Protein AF-0000000084922787 (afdb_homodimer)

Solvent-accessible surface area (backbone atoms only — not comparable to full-atom values): 7800 Å² total; per-residue (Å²): 110,39,51,38,38,60,47,34,52,50,52,29,55,75,68,73,46,50,72,68,53,48,30,62,65,30,67,47,52,70,66,56,54,51,33,37,75,67,38,41,85,61,56,50,69,55,50,48,30,41,26,60,58,66,68,53,52,61,60,47,40,36,47,80,36,77,61,71,82,117,111,40,50,39,37,60,48,33,55,50,51,29,55,75,68,72,46,52,73,69,52,48,31,62,65,30,67,49,53,69,66,56,54,51,33,38,75,67,40,40,86,62,56,50,67,56,50,49,30,41,25,61,58,67,69,54,51,62,61,48,40,38,47,80,37,76,60,72,81,118

Structure (mmCIF, N/CA/C/O backbone):
data_AF-0000000084922787-model_v1
#
loop_
_entity.id
_entity.type
_entity.pdbx_description
1 polymer 'HTH cro/C1-type domain-containing protein'
#
loop_
_atom_site.group_PDB
_atom_site.id
_atom_site.type_symbol
_atom_site.label_atom_id
_atom_site.label_alt_id
_atom_site.label_comp_id
_atom_site.label_asym_id
_atom_site.label_entity_id
_atom_site.label_seq_id
_atom_site.pdbx_PDB_ins_code
_atom_site.Cartn_x
_atom_site.Cartn_y
_atom_site.Cartn_z
_atom_site.occupancy
_atom_site.B_iso_or_equiv
_atom_site.auth_seq_id
_atom_site.auth_comp_id
_atom_site.auth_asym_id
_atom_site.auth_atom_id
_atom_site.pdbx_PDB_model_num
ATOM 1 N N . MET A 1 1 ? 10.75 -8.336 2.914 1 79.94 1 MET A N 1
ATOM 2 C CA . MET A 1 1 ? 11.055 -6.961 2.525 1 79.94 1 MET A CA 1
ATOM 3 C C . MET A 1 1 ? 10.664 -5.98 3.625 1 79.94 1 MET A C 1
ATOM 5 O O . MET A 1 1 ? 9.664 -6.191 4.316 1 79.94 1 MET A O 1
ATOM 9 N N . ASN A 1 2 ? 11.672 -5.043 3.906 1 92.94 2 ASN A N 1
ATOM 10 C CA . ASN A 1 2 ? 11.359 -3.939 4.809 1 92.94 2 ASN A CA 1
ATOM 11 C C . ASN A 1 2 ? 10.625 -2.812 4.086 1 92.94 2 ASN A C 1
ATOM 13 O O . ASN A 1 2 ? 10.57 -2.791 2.855 1 92.94 2 ASN A O 1
ATOM 17 N N . VAL A 1 3 ? 9.875 -2.021 4.844 1 97.81 3 VAL A N 1
ATOM 18 C CA . VAL A 1 3 ? 9.203 -0.874 4.246 1 97.81 3 VAL A CA 1
ATOM 19 C C . VAL A 1 3 ? 9.914 0.413 4.645 1 97.81 3 VAL A C 1
ATOM 21 O O . VAL A 1 3 ? 10.422 0.528 5.766 1 97.81 3 VAL A O 1
ATOM 24 N N . SER A 1 4 ? 10.047 1.273 3.738 1 98.12 4 SER A N 1
ATOM 25 C CA . SER A 1 4 ? 10.602 2.6 3.98 1 98.12 4 SER A CA 1
ATOM 26 C C . SER A 1 4 ? 9.617 3.693 3.59 1 98.12 4 SER A C 1
ATOM 28 O O . SER A 1 4 ? 8.961 3.605 2.547 1 98.12 4 SER A O 1
ATOM 30 N N . TYR A 1 5 ? 9.547 4.727 4.352 1 98.62 5 TYR A N 1
ATOM 31 C CA . TYR A 1 5 ? 8.641 5.84 4.086 1 98.62 5 TYR A CA 1
ATOM 32 C C . TYR A 1 5 ? 9.414 7.09 3.689 1 98.62 5 TYR A C 1
ATOM 34 O O . TYR A 1 5 ? 8.891 8.203 3.764 1 98.62 5 TYR A O 1
ATOM 42 N N . GLN A 1 6 ? 10.594 6.891 3.266 1 98.06 6 GLN A N 1
ATOM 43 C CA . GLN A 1 6 ? 11.469 7.992 2.875 1 98.06 6 GLN A CA 1
ATOM 44 C C . GLN A 1 6 ? 10.812 8.859 1.807 1 98.06 6 GLN A C 1
ATOM 46 O O . GLN A 1 6 ? 10.898 10.086 1.856 1 98.06 6 GLN A O 1
ATOM 51 N N . PRO A 1 7 ? 10.148 8.234 0.826 1 98.5 7 PRO A N 1
ATOM 52 C CA . PRO A 1 7 ? 9.508 9.078 -0.192 1 98.5 7 PRO A CA 1
ATOM 53 C C . PRO A 1 7 ? 8.484 10.039 0.398 1 98.5 7 PRO A C 1
ATOM 55 O O . PRO A 1 7 ? 8.359 11.172 -0.067 1 98.5 7 PRO A O 1
ATOM 58 N N . LEU A 1 8 ? 7.809 9.602 1.351 1 98.69 8 LEU A N 1
ATOM 59 C CA . LEU A 1 8 ? 6.812 10.438 2.014 1 98.69 8 LEU A CA 1
ATOM 60 C C . LEU A 1 8 ? 7.473 11.641 2.688 1 98.69 8 LEU A C 1
ATOM 62 O O . LEU A 1 8 ? 6.992 12.766 2.562 1 98.69 8 LEU A O 1
ATOM 66 N N . TRP A 1 9 ? 8.586 11.367 3.373 1 98.5 9 TRP A N 1
ATOM 67 C CA . TRP A 1 9 ? 9.297 12.43 4.066 1 98.5 9 TRP A CA 1
ATOM 68 C C . TRP A 1 9 ? 9.828 13.461 3.078 1 98.5 9 TRP A C 1
ATOM 70 O O . TRP A 1 9 ? 9.844 14.664 3.361 1 98.5 9 TRP A O 1
ATOM 80 N N . LYS A 1 10 ? 10.203 12.992 2.008 1 98.31 10 LYS A N 1
ATOM 81 C CA . LYS A 1 10 ? 10.688 13.883 0.961 1 98.31 10 LYS A CA 1
ATOM 82 C C . LYS A 1 10 ? 9.578 14.812 0.468 1 98.31 10 LYS A C 1
ATOM 84 O O . LYS A 1 10 ? 9.805 16 0.257 1 98.31 10 LYS A O 1
ATOM 89 N N . ILE A 1 11 ? 8.367 14.266 0.244 1 97.88 11 ILE A N 1
ATOM 90 C CA . ILE A 1 11 ? 7.223 15.062 -0.177 1 97.88 11 ILE A CA 1
ATOM 91 C C . ILE A 1 11 ? 6.941 16.141 0.858 1 97.88 11 ILE A C 1
ATOM 93 O O . ILE A 1 11 ? 6.703 17.297 0.504 1 97.88 11 ILE A O 1
ATOM 97 N N . LEU A 1 12 ? 6.949 15.719 2.102 1 97.94 12 LEU A N 1
ATOM 98 C CA . LEU A 1 12 ? 6.664 16.672 3.164 1 97.94 12 LEU A CA 1
ATOM 99 C C . LEU A 1 12 ? 7.699 17.797 3.172 1 97.94 12 LEU A C 1
ATOM 101 O O . LEU A 1 12 ? 7.348 18.969 3.324 1 97.94 12 LEU A O 1
ATOM 105 N N . GLU A 1 13 ? 8.938 17.391 3.02 1 97.88 13 GLU A N 1
ATOM 106 C CA . GLU A 1 13 ? 10.008 18.375 2.967 1 97.88 13 GLU A CA 1
ATOM 107 C C . GLU A 1 13 ? 9.82 19.328 1.793 1 97.88 13 GLU A C 1
ATOM 109 O O . GLU A 1 13 ? 9.938 20.547 1.953 1 97.88 13 GLU A O 1
ATOM 114 N N . ASP A 1 14 ? 9.5 18.812 0.683 1 97.5 14 ASP A N 1
ATOM 115 C CA . ASP A 1 14 ? 9.312 19.609 -0.527 1 97.5 14 ASP A CA 1
ATOM 116 C C . ASP A 1 14 ? 8.156 20.594 -0.364 1 97.5 14 ASP A C 1
ATOM 118 O O . ASP A 1 14 ? 8.203 21.703 -0.875 1 97.5 14 ASP A O 1
ATOM 122 N N . LYS A 1 15 ? 7.203 20.156 0.373 1 97 15 LYS A N 1
ATOM 123 C CA . LYS A 1 15 ? 6.008 20.969 0.567 1 97 15 LYS A CA 1
ATOM 124 C C . LYS A 1 15 ? 6.129 21.828 1.819 1 97 15 LYS A C 1
ATOM 126 O O . LYS A 1 15 ? 5.195 22.547 2.178 1 97 15 LYS A O 1
ATOM 131 N N . LYS A 1 16 ? 7.242 21.703 2.496 1 97.75 16 LYS A N 1
ATOM 132 C CA . LYS A 1 16 ? 7.523 22.406 3.738 1 97.75 16 LYS A CA 1
ATOM 133 C C . LYS A 1 16 ? 6.469 22.109 4.797 1 97.75 16 LYS A C 1
ATOM 135 O O . LYS A 1 16 ? 5.961 23.016 5.461 1 97.75 16 LYS A O 1
ATOM 140 N N . MET A 1 17 ? 6.16 20.844 4.855 1 97.69 17 MET A N 1
ATOM 141 C CA . MET A 1 17 ? 5.195 20.344 5.836 1 97.69 17 MET A CA 1
ATOM 142 C C . MET A 1 17 ? 5.887 19.5 6.902 1 97.69 17 MET A C 1
ATOM 144 O O . MET A 1 17 ? 6.883 18.844 6.625 1 97.69 17 MET A O 1
ATOM 148 N N . LYS A 1 18 ? 5.227 19.562 8.047 1 97.62 18 LYS A N 1
ATOM 149 C CA . LYS A 1 18 ? 5.699 18.719 9.141 1 97.62 18 LYS A CA 1
ATOM 150 C C . LYS A 1 18 ? 4.801 17.5 9.32 1 97.62 18 LYS A C 1
ATOM 152 O O . LYS A 1 18 ? 3.707 17.438 8.75 1 97.62 18 LYS A O 1
ATOM 157 N N . LYS A 1 19 ? 5.285 16.578 10.133 1 97.94 19 LYS A N 1
ATOM 158 C CA . LYS A 1 19 ? 4.516 15.375 10.438 1 97.94 19 LYS A CA 1
ATOM 159 C C . LYS A 1 19 ? 3.154 15.727 11.031 1 97.94 19 LYS A C 1
ATOM 161 O O . LYS A 1 19 ? 2.148 15.086 10.727 1 97.94 19 LYS A O 1
ATOM 166 N N . LYS A 1 20 ? 3.207 16.812 11.82 1 97.88 20 LYS A N 1
ATOM 167 C CA . LYS A 1 20 ? 1.968 17.266 12.445 1 97.88 20 LYS A CA 1
ATOM 168 C C . LYS A 1 20 ? 0.953 17.703 11.398 1 97.88 20 LYS A C 1
ATOM 170 O O . LYS A 1 20 ? -0.246 17.453 11.539 1 97.88 20 LYS A O 1
ATOM 175 N N . ASP A 1 21 ? 1.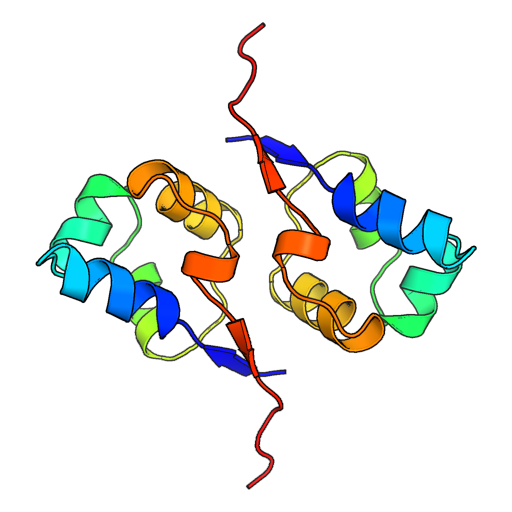391 18.359 10.422 1 98.31 21 ASP A N 1
ATOM 176 C CA . ASP A 1 21 ? 0.524 18.781 9.32 1 98.31 21 ASP A CA 1
ATOM 177 C C . ASP A 1 21 ? -0.083 17.578 8.609 1 98.31 21 ASP A C 1
ATOM 179 O O . ASP A 1 21 ? -1.273 17.562 8.289 1 98.31 21 ASP A O 1
ATOM 183 N N . LEU A 1 22 ? 0.701 16.609 8.398 1 98.5 22 LEU A N 1
ATOM 184 C CA . LEU A 1 22 ? 0.226 15.398 7.754 1 98.5 22 LEU A CA 1
ATOM 185 C C . LEU A 1 22 ? -0.899 14.758 8.562 1 98.5 22 LEU A C 1
ATOM 187 O O . LEU A 1 22 ? -1.904 14.32 7.996 1 98.5 22 LEU A O 1
ATOM 191 N N . ILE A 1 23 ? -0.672 14.688 9.859 1 98.62 23 ILE A N 1
ATOM 192 C CA . ILE A 1 23 ? -1.642 14.094 10.773 1 98.62 23 ILE A CA 1
ATOM 193 C C . ILE A 1 23 ? -2.994 14.781 10.609 1 98.62 23 ILE A C 1
ATOM 195 O O . ILE A 1 23 ? -4.031 14.117 10.516 1 98.62 23 ILE A O 1
ATOM 199 N N . GLU A 1 24 ? -2.936 16.047 10.477 1 98.38 24 GLU A N 1
ATOM 200 C CA . GLU A 1 24 ? -4.152 16.859 10.367 1 98.38 24 GLU A CA 1
ATOM 201 C C . GLU A 1 24 ? -4.793 16.703 8.992 1 98.38 24 GLU A C 1
ATOM 203 O O . GLU A 1 24 ? -5.988 16.422 8.891 1 98.38 24 GLU A O 1
ATOM 208 N N . ILE A 1 25 ? -4.039 16.766 7.977 1 97.81 25 ILE A N 1
ATOM 209 C CA . ILE A 1 25 ? -4.617 16.828 6.637 1 97.81 25 ILE A CA 1
ATOM 210 C C . ILE A 1 25 ? -5.055 15.438 6.195 1 97.81 25 ILE A C 1
ATOM 212 O O . ILE A 1 25 ? -6.008 15.297 5.426 1 97.81 25 ILE A O 1
ATOM 216 N N . ALA A 1 26 ? -4.328 14.422 6.598 1 98.12 26 ALA A N 1
ATOM 217 C CA . ALA A 1 26 ? -4.664 13.055 6.207 1 98.12 26 ALA A CA 1
ATOM 218 C C . ALA A 1 26 ? -5.613 12.414 7.215 1 98.12 26 ALA A C 1
ATOM 220 O O . ALA A 1 26 ? -6.16 11.336 6.965 1 98.12 26 ALA A O 1
ATOM 221 N N . ASN A 1 27 ? -5.773 13.086 8.312 1 98.5 27 ASN A N 1
ATOM 222 C CA . ASN A 1 27 ? -6.645 12.578 9.359 1 98.5 27 ASN A CA 1
ATOM 223 C C . ASN A 1 27 ? -6.223 11.188 9.812 1 98.5 27 ASN A C 1
ATOM 225 O O . ASN A 1 27 ? -7.035 10.258 9.836 1 98.5 27 ASN A O 1
ATOM 229 N N . ILE A 1 28 ? -5.004 11.062 10.203 1 98.38 28 ILE A N 1
ATOM 230 C CA . ILE A 1 28 ? -4.445 9.828 10.742 1 98.38 28 ILE A CA 1
ATOM 231 C C . ILE A 1 28 ? -3.904 10.078 12.148 1 98.38 28 ILE A C 1
ATOM 233 O O . ILE A 1 28 ? -3.748 11.227 12.57 1 98.38 28 ILE A O 1
ATOM 237 N N . SER A 1 29 ? -3.682 9.031 12.812 1 98.38 29 SER A N 1
ATOM 238 C CA . SER A 1 29 ? -3.24 9.172 14.195 1 98.38 29 SER A CA 1
ATOM 239 C C . SER A 1 29 ? -1.739 9.43 14.273 1 98.38 29 SER A C 1
ATOM 241 O O . SER A 1 29 ? -0.991 9.055 13.367 1 98.38 29 SER A O 1
ATOM 243 N N . GLU A 1 30 ? -1.404 10 15.445 1 98.19 30 GLU A N 1
ATOM 244 C CA . GLU A 1 30 ? 0.016 10.203 15.711 1 98.19 30 GLU A CA 1
ATOM 245 C C . GLU A 1 30 ? 0.77 8.875 15.734 1 98.19 30 GLU A C 1
ATOM 247 O O . GLU A 1 30 ? 1.92 8.805 15.297 1 98.19 30 GLU A O 1
ATOM 252 N N . ASN A 1 31 ? 0.054 7.918 16.25 1 98.5 31 ASN A N 1
ATOM 253 C CA . ASN A 1 31 ? 0.66 6.594 16.312 1 98.5 31 ASN A CA 1
ATOM 254 C C . ASN A 1 31 ? 0.97 6.059 14.914 1 98.5 31 ASN A C 1
ATOM 256 O O . ASN A 1 31 ? 1.978 5.375 14.711 1 98.5 31 ASN A O 1
ATOM 260 N N . CYS A 1 32 ? 0.142 6.312 13.977 1 98.69 32 CYS A N 1
ATOM 261 C CA . CYS A 1 32 ? 0.361 5.906 12.594 1 98.69 32 CYS A CA 1
ATOM 262 C C . CYS A 1 32 ? 1.64 6.523 12.039 1 98.69 32 CYS A C 1
ATOM 264 O O . CYS A 1 32 ? 2.49 5.816 11.5 1 98.69 32 CYS A O 1
ATOM 266 N N . VAL A 1 33 ? 1.79 7.828 12.258 1 98.62 33 VAL A N 1
ATOM 267 C CA . VAL A 1 33 ? 2.957 8.555 11.766 1 98.62 33 VAL A CA 1
ATOM 268 C C . VAL A 1 33 ? 4.215 8.055 12.469 1 98.62 33 VAL A C 1
ATOM 270 O O . VAL A 1 33 ? 5.258 7.871 11.844 1 98.62 33 VAL A O 1
ATOM 273 N N . ALA A 1 34 ? 4.086 7.816 13.766 1 98.5 34 ALA A N 1
ATOM 274 C CA . ALA A 1 34 ? 5.211 7.277 14.523 1 98.5 34 ALA A CA 1
ATOM 275 C C . ALA A 1 34 ? 5.648 5.926 13.961 1 98.5 34 ALA A C 1
ATOM 277 O O . ALA A 1 34 ? 6.844 5.664 13.82 1 98.5 34 ALA A O 1
ATOM 278 N N . ASN A 1 35 ? 4.672 5.129 13.695 1 98.5 35 ASN A N 1
ATOM 279 C CA . ASN A 1 35 ? 4.961 3.82 13.109 1 98.5 35 ASN A CA 1
ATOM 280 C C . ASN A 1 35 ? 5.684 3.951 11.773 1 98.5 35 ASN A C 1
ATOM 282 O O . ASN A 1 35 ? 6.617 3.193 11.492 1 98.5 35 ASN A O 1
ATOM 286 N N . MET A 1 36 ? 5.332 4.875 10.969 1 98.5 36 MET A N 1
ATOM 287 C CA . MET A 1 36 ? 6 5.117 9.695 1 98.5 36 MET A CA 1
ATOM 288 C C . MET A 1 36 ? 7.445 5.555 9.914 1 98.5 36 MET A C 1
ATOM 290 O O . MET A 1 36 ? 8.344 5.121 9.195 1 98.5 36 MET A O 1
ATOM 294 N N . GLY A 1 37 ? 7.559 6.426 10.891 1 97.81 37 GLY A N 1
ATOM 295 C CA . GLY A 1 37 ? 8.898 6.867 11.234 1 97.81 37 GLY A CA 1
ATOM 296 C C . GLY A 1 37 ? 9.828 5.723 11.602 1 97.81 37 GLY A C 1
ATOM 297 O O . GLY A 1 37 ? 11.039 5.809 11.398 1 97.81 37 GLY A O 1
ATOM 298 N N . ASN A 1 38 ? 9.234 4.66 12.086 1 97.69 38 ASN A N 1
ATOM 299 C CA . ASN A 1 38 ? 10 3.484 12.492 1 97.69 38 ASN A CA 1
ATOM 300 C C . ASN A 1 38 ? 9.938 2.389 11.43 1 97.69 38 ASN A C 1
ATOM 302 O O . ASN A 1 38 ? 10.258 1.231 11.711 1 97.69 38 ASN A O 1
ATOM 306 N N . ASN A 1 39 ? 9.445 2.705 10.312 1 97.44 39 ASN A N 1
ATOM 307 C CA . ASN A 1 39 ? 9.359 1.819 9.156 1 97.44 39 ASN A CA 1
ATOM 308 C C . ASN A 1 39 ? 8.531 0.573 9.469 1 97.44 39 ASN A C 1
ATOM 310 O O . ASN A 1 39 ? 8.914 -0.538 9.094 1 97.44 39 ASN A O 1
ATOM 314 N N . LYS A 1 40 ? 7.504 0.822 10.25 1 97.75 40 LYS A N 1
ATOM 315 C CA . LYS A 1 40 ? 6.531 -0.236 10.508 1 97.75 40 LYS A CA 1
ATOM 316 C C . LYS A 1 40 ? 5.387 -0.182 9.5 1 97.75 40 LYS A C 1
ATOM 318 O O . LYS A 1 40 ? 5.082 0.88 8.953 1 97.75 40 LYS A O 1
ATOM 323 N N . TYR A 1 41 ? 4.836 -1.365 9.352 1 98 41 TYR A N 1
ATOM 324 C CA . TYR A 1 41 ? 3.666 -1.418 8.477 1 98 41 TYR A CA 1
ATOM 325 C C . TYR A 1 41 ? 2.516 -0.606 9.062 1 98 41 TYR A C 1
ATOM 327 O O . TYR A 1 41 ? 2.273 -0.636 10.266 1 98 41 TYR A O 1
ATOM 335 N N . VAL A 1 42 ? 1.896 0.09 8.156 1 98 42 VAL A N 1
ATOM 336 C CA . VAL A 1 42 ? 0.668 0.796 8.508 1 98 42 VAL A CA 1
ATOM 337 C C . VAL A 1 42 ? -0.48 0.307 7.625 1 98 42 VAL A C 1
ATOM 339 O O . VAL A 1 42 ? -0.25 -0.299 6.574 1 98 42 VAL A O 1
ATOM 342 N N . SER A 1 43 ? -1.705 0.533 8.078 1 97.62 43 SER A N 1
ATOM 343 C CA . SER A 1 43 ? -2.863 -0.018 7.383 1 97.62 43 SER A 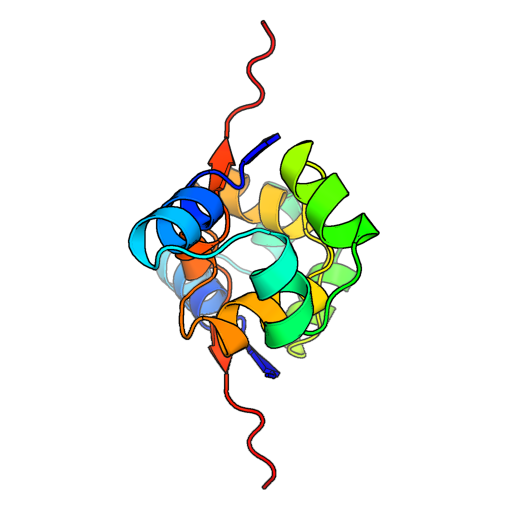CA 1
ATOM 344 C C . SER A 1 43 ? -3.064 0.654 6.031 1 97.62 43 SER A C 1
ATOM 346 O O . SER A 1 43 ? -2.75 1.834 5.863 1 97.62 43 SER A O 1
ATOM 348 N N . MET A 1 44 ? -3.754 -0.101 5.176 1 98.06 44 MET A N 1
ATOM 349 C CA . MET A 1 44 ? -4.055 0.403 3.84 1 98.06 44 MET A CA 1
ATOM 350 C C . MET A 1 44 ? -4.98 1.611 3.91 1 98.06 44 MET A C 1
ATOM 352 O O . MET A 1 44 ? -4.883 2.525 3.09 1 98.06 44 MET A O 1
ATOM 356 N N . ALA A 1 45 ? -5.801 1.599 4.863 1 97.5 45 ALA A N 1
ATOM 357 C CA . ALA A 1 45 ? -6.715 2.721 5.047 1 97.5 45 ALA A CA 1
ATOM 358 C C . ALA A 1 45 ? -5.953 4.016 5.297 1 97.5 45 ALA A C 1
ATOM 360 O O . ALA A 1 45 ? -6.266 5.055 4.703 1 97.5 45 ALA A O 1
ATOM 361 N N . ASN A 1 46 ? -4.961 3.939 6.102 1 98.31 46 ASN A N 1
ATOM 362 C CA . ASN A 1 46 ? -4.16 5.121 6.402 1 98.31 4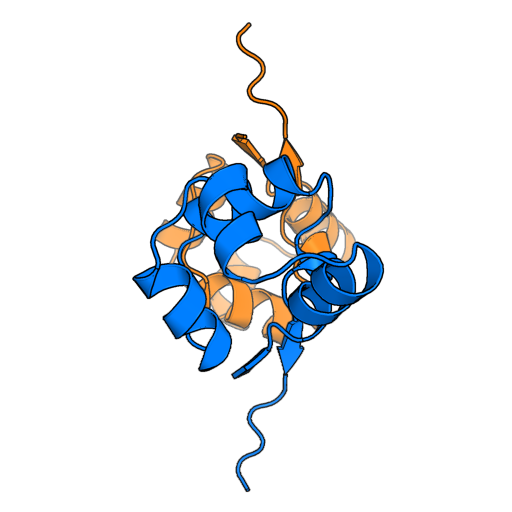6 ASN A CA 1
ATOM 363 C C . ASN A 1 46 ? -3.355 5.578 5.188 1 98.31 46 ASN A C 1
ATOM 365 O O . ASN A 1 46 ? -3.24 6.773 4.926 1 98.31 46 ASN A O 1
ATOM 369 N N . ILE A 1 47 ? -2.891 4.621 4.488 1 98.56 47 ILE A N 1
ATOM 370 C CA . ILE A 1 47 ? -2.15 4.941 3.273 1 98.56 47 ILE A CA 1
ATOM 371 C C . ILE A 1 47 ? -3.07 5.641 2.277 1 98.56 47 ILE A C 1
ATOM 373 O O . ILE A 1 47 ? -2.676 6.621 1.641 1 98.56 47 ILE A O 1
ATOM 377 N N . SER A 1 48 ? -4.238 5.113 2.195 1 97.94 48 SER A N 1
ATOM 378 C CA . SER A 1 48 ? -5.227 5.715 1.303 1 97.94 48 SER A CA 1
ATOM 379 C C . SER A 1 48 ? -5.496 7.168 1.674 1 97.94 48 SER A C 1
ATOM 381 O O . SER A 1 48 ? -5.555 8.039 0.801 1 97.94 48 SER A O 1
ATOM 383 N N . ARG A 1 49 ? -5.609 7.445 2.92 1 97.75 49 ARG A N 1
ATOM 384 C CA . ARG A 1 49 ? -5.867 8.805 3.396 1 97.75 49 ARG A CA 1
ATOM 385 C C . ARG A 1 49 ? -4.703 9.734 3.061 1 97.75 49 ARG A C 1
ATOM 387 O O . ARG A 1 49 ? -4.914 10.891 2.688 1 97.75 49 ARG A O 1
ATOM 394 N N . ILE A 1 50 ? -3.557 9.227 3.191 1 98.44 50 ILE A N 1
ATOM 395 C CA . ILE A 1 50 ? -2.361 10.023 2.924 1 98.44 50 ILE A CA 1
ATOM 396 C C . ILE A 1 50 ? -2.289 10.359 1.437 1 98.44 50 ILE A C 1
ATOM 398 O O . ILE A 1 50 ? -2.062 11.516 1.066 1 98.44 50 ILE A O 1
ATOM 402 N N . CYS A 1 51 ? -2.457 9.352 0.628 1 98.25 51 CYS A N 1
ATOM 403 C CA . CYS A 1 51 ? -2.432 9.57 -0.814 1 98.25 51 CYS A CA 1
ATOM 404 C C . CYS A 1 51 ? -3.482 10.594 -1.23 1 98.25 51 CYS A C 1
ATOM 406 O O . CYS A 1 51 ? -3.234 11.422 -2.104 1 98.25 51 CYS A O 1
ATOM 408 N N . GLU A 1 52 ? -4.629 10.477 -0.639 1 97.38 52 GLU A N 1
ATOM 409 C CA . GLU A 1 52 ? -5.699 11.414 -0.939 1 97.38 52 GLU A CA 1
ATOM 410 C C . GLU A 1 52 ? -5.324 12.836 -0.514 1 97.38 52 GLU A C 1
ATOM 412 O O . GLU A 1 52 ? -5.473 13.781 -1.289 1 97.38 52 GLU A O 1
ATOM 417 N N . ALA A 1 53 ? -4.809 12.953 0.653 1 97.38 53 ALA A N 1
ATOM 418 C CA . ALA A 1 53 ? -4.488 14.258 1.234 1 97.38 53 ALA A CA 1
ATOM 419 C C . ALA A 1 53 ? -3.389 14.953 0.441 1 97.38 53 ALA A C 1
ATOM 421 O O . ALA A 1 53 ? -3.426 16.172 0.256 1 97.38 53 ALA A O 1
ATOM 422 N N . LEU A 1 54 ? -2.479 14.164 0.006 1 97.44 54 LEU A N 1
ATOM 423 C CA . LEU A 1 54 ? -1.311 14.742 -0.652 1 97.44 54 LEU A CA 1
ATOM 424 C C . LEU A 1 54 ? -1.451 14.672 -2.168 1 97.44 54 LEU A C 1
ATOM 426 O O . LEU A 1 54 ? -0.562 15.109 -2.9 1 97.44 54 LEU A O 1
ATOM 430 N N . GLU A 1 55 ? -2.529 14.07 -2.568 1 96.19 55 GLU A N 1
ATOM 431 C CA . GLU A 1 55 ? -2.795 13.914 -3.996 1 96.19 55 GLU A CA 1
ATOM 432 C C . GLU A 1 55 ? -1.638 13.203 -4.695 1 96.19 55 GLU A C 1
ATOM 434 O O . GLU A 1 55 ? -1.125 13.695 -5.703 1 96.19 55 GLU A O 1
ATOM 439 N N . CYS A 1 56 ? -1.347 12.078 -4.227 1 97.56 56 CYS A N 1
ATOM 440 C CA . CYS A 1 56 ? -0.199 11.328 -4.727 1 97.56 56 CYS A CA 1
ATOM 441 C C . CYS A 1 56 ? -0.505 9.836 -4.781 1 97.56 56 CYS A C 1
ATOM 443 O O . CYS A 1 56 ? -1.642 9.422 -4.547 1 97.56 56 CYS A O 1
ATOM 445 N N . THR A 1 57 ? 0.501 9.031 -5.176 1 97.81 57 THR A N 1
ATOM 446 C CA . THR A 1 57 ? 0.338 7.59 -5.332 1 97.81 57 THR A CA 1
ATOM 447 C C . THR A 1 57 ? 1.108 6.836 -4.254 1 97.81 57 THR A C 1
ATOM 449 O O . THR A 1 57 ? 1.912 7.43 -3.529 1 97.81 57 THR A O 1
ATOM 452 N N . PRO A 1 58 ? 0.848 5.516 -4.094 1 98.56 58 PRO A N 1
ATOM 453 C CA . PRO A 1 58 ? 1.534 4.738 -3.061 1 98.56 58 PRO A CA 1
ATOM 454 C C . PRO A 1 58 ? 3.055 4.793 -3.193 1 98.56 58 PRO A C 1
ATOM 456 O O . PRO A 1 58 ? 3.764 4.871 -2.188 1 98.56 58 PRO A O 1
ATOM 459 N N . ASN A 1 59 ? 3.535 4.844 -4.379 1 98.5 59 ASN A N 1
ATOM 460 C CA . ASN A 1 59 ? 4.977 4.91 -4.586 1 98.5 59 ASN A CA 1
ATOM 461 C C . ASN A 1 59 ? 5.562 6.219 -4.066 1 98.5 59 ASN A C 1
ATOM 463 O O . ASN A 1 59 ? 6.766 6.312 -3.824 1 98.5 59 ASN A O 1
ATOM 467 N N . ASP A 1 60 ? 4.715 7.199 -3.891 1 98.19 60 ASP A N 1
ATOM 468 C CA . ASP A 1 60 ? 5.137 8.477 -3.326 1 98.19 60 ASP A CA 1
ATOM 469 C C . ASP A 1 60 ? 5.176 8.414 -1.801 1 98.19 60 ASP A C 1
ATOM 471 O O . ASP A 1 60 ? 5.766 9.281 -1.154 1 98.19 60 ASP A O 1
ATOM 475 N N . VAL A 1 61 ? 4.539 7.414 -1.29 1 98.56 61 VAL A N 1
ATOM 476 C CA . VAL A 1 61 ? 4.379 7.352 0.159 1 98.56 61 VAL A CA 1
ATOM 477 C C . VAL A 1 61 ? 5.387 6.363 0.747 1 98.56 61 VAL A C 1
ATOM 479 O O . VAL A 1 61 ? 6.004 6.633 1.779 1 98.56 61 VAL A O 1
ATOM 482 N N . PHE A 1 62 ? 5.52 5.211 0.076 1 98.56 62 PHE A N 1
ATOM 483 C CA . PHE A 1 62 ? 6.402 4.199 0.646 1 98.56 62 PHE A CA 1
ATOM 484 C C . PHE A 1 62 ? 7.039 3.355 -0.452 1 98.56 62 PHE A C 1
ATOM 486 O O . PHE A 1 62 ? 6.582 3.375 -1.598 1 98.56 62 PHE A O 1
ATOM 493 N N . GLN A 1 63 ? 8.125 2.68 -0.064 1 98 63 GLN A N 1
ATOM 494 C CA . GLN A 1 63 ? 8.789 1.691 -0.911 1 98 63 GLN A CA 1
ATOM 495 C C . GLN A 1 63 ? 9.227 0.474 -0.1 1 98 63 GLN A C 1
ATOM 497 O O . GLN A 1 63 ? 9.555 0.595 1.081 1 98 63 GLN A O 1
ATOM 502 N N . PHE A 1 64 ? 9.164 -0.681 -0.791 1 97.62 64 PHE A N 1
ATOM 503 C CA . PHE A 1 64 ? 9.695 -1.882 -0.157 1 97.62 64 PHE A CA 1
ATOM 504 C C . PHE A 1 64 ? 11.188 -2.029 -0.441 1 97.62 64 PHE A C 1
ATOM 506 O O . PHE A 1 64 ? 11.641 -1.765 -1.556 1 97.62 64 PHE A O 1
ATOM 513 N N . CYS A 1 65 ? 11.938 -2.371 0.649 1 93.69 65 CYS A N 1
ATOM 514 C CA . CYS A 1 65 ? 13.375 -2.543 0.524 1 93.69 65 CYS A CA 1
ATOM 515 C C . CYS A 1 65 ? 13.797 -3.951 0.931 1 93.69 65 CYS A C 1
ATOM 517 O O . CYS A 1 65 ? 13.148 -4.574 1.777 1 93.69 65 CYS A O 1
ATOM 519 N N . ALA A 1 66 ? 14.82 -4.441 0.268 1 87.19 66 ALA A N 1
ATOM 520 C CA . ALA A 1 66 ? 15.344 -5.762 0.612 1 87.19 66 ALA A CA 1
ATOM 521 C C . ALA A 1 66 ? 15.836 -5.801 2.057 1 87.19 66 ALA A C 1
ATOM 523 O O . ALA A 1 66 ? 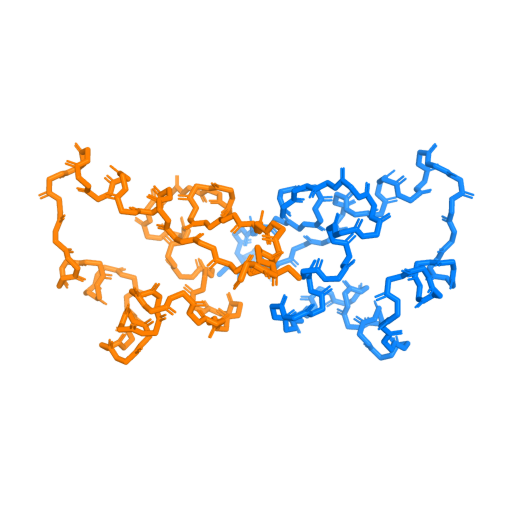16.344 -4.801 2.57 1 87.19 66 ALA A O 1
ATOM 524 N N . SER A 1 67 ? 15.281 -6.688 2.893 1 76.88 67 SER A N 1
ATOM 525 C CA . SER A 1 67 ? 15.727 -6.789 4.277 1 76.88 67 SER A CA 1
ATOM 526 C C . SER A 1 67 ? 17.25 -6.898 4.367 1 76.88 67 SER A C 1
ATOM 528 O O . SER A 1 67 ? 17.859 -7.691 3.646 1 76.88 67 SER A O 1
ATOM 530 N N . ASP A 1 68 ? 17.859 -5.773 4.543 1 58.66 68 ASP A N 1
ATOM 531 C CA . ASP A 1 68 ? 19.297 -5.914 4.785 1 58.66 68 ASP A CA 1
ATOM 532 C C . ASP A 1 68 ? 19.562 -6.844 5.965 1 58.66 68 ASP A C 1
ATOM 534 O O . ASP A 1 68 ? 19.078 -6.602 7.074 1 58.66 68 ASP A O 1
ATOM 538 N N . LYS A 1 69 ? 19.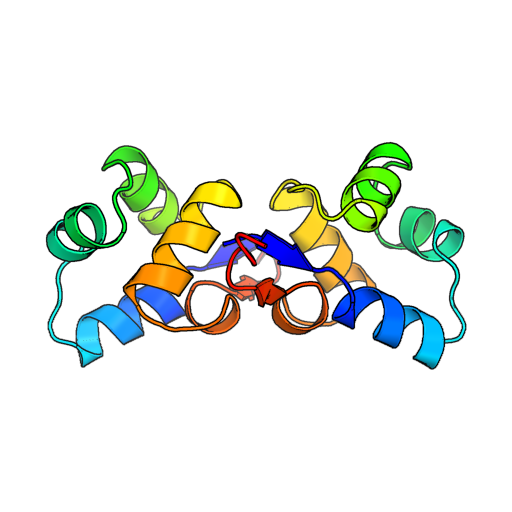547 -8.133 5.793 1 52.25 69 LYS A N 1
ATOM 539 C CA . LYS A 1 69 ? 20.141 -9 6.801 1 52.25 69 LYS A CA 1
ATOM 540 C C . LYS A 1 69 ? 21.484 -8.453 7.277 1 52.25 69 LYS A C 1
ATOM 542 O O . LYS A 1 69 ? 22.516 -9.117 7.133 1 52.25 69 LYS A O 1
ATOM 547 N N . ARG A 1 70 ? 21.797 -7.23 7.285 1 36.47 70 ARG A N 1
ATOM 548 C CA . ARG A 1 70 ? 23.078 -7.133 7.965 1 36.47 70 ARG A CA 1
ATOM 549 C C . ARG A 1 70 ? 22.938 -7.41 9.453 1 36.47 70 ARG A C 1
ATOM 551 O O . ARG A 1 70 ? 21.969 -6.98 10.086 1 36.47 70 ARG A O 1
ATOM 558 N N . MET B 1 1 ? -11.453 6.914 -0.467 1 79.38 1 MET B N 1
ATOM 559 C CA . MET B 1 1 ? -10.938 6.34 -1.706 1 79.38 1 MET B CA 1
ATOM 560 C C . MET B 1 1 ? -11.07 4.82 -1.701 1 79.38 1 MET B C 1
ATOM 562 O O . MET B 1 1 ? -10.906 4.184 -0.66 1 79.38 1 MET B O 1
ATOM 566 N N . ASN B 1 2 ? -11.633 4.324 -2.883 1 92.75 2 ASN B N 1
ATOM 567 C CA . ASN B 1 2 ? -11.656 2.881 -3.086 1 92.75 2 ASN B CA 1
ATOM 568 C C . ASN B 1 2 ? -10.312 2.367 -3.607 1 92.75 2 ASN B C 1
ATOM 570 O O . ASN B 1 2 ? -9.461 3.154 -4.016 1 92.75 2 ASN B O 1
ATOM 574 N N . VAL B 1 3 ? -10.047 1.087 -3.373 1 97.75 3 VAL B N 1
ATOM 575 C CA . VAL B 1 3 ? -8.828 0.493 -3.9 1 97.75 3 VAL B CA 1
ATOM 576 C C . VAL B 1 3 ? -9.156 -0.409 -5.086 1 97.75 3 VAL B C 1
ATOM 578 O O . VAL B 1 3 ? -10.203 -1.07 -5.098 1 97.75 3 VAL B O 1
ATOM 581 N N . SER B 1 4 ? -8.375 -0.331 -6.07 1 98.12 4 SER B N 1
ATOM 582 C CA . SER B 1 4 ? -8.484 -1.205 -7.234 1 98.12 4 SER B CA 1
ATOM 583 C C . SER B 1 4 ? -7.203 -2.006 -7.445 1 98.12 4 SER B C 1
ATOM 585 O O . SER B 1 4 ? -6.098 -1.466 -7.332 1 98.12 4 SER B O 1
ATOM 587 N N . TYR B 1 5 ? -7.336 -3.246 -7.816 1 98.62 5 TYR B N 1
ATOM 588 C CA . TYR B 1 5 ? -6.188 -4.113 -8.047 1 98.62 5 TYR B CA 1
ATOM 589 C C . TYR B 1 5 ? -6.047 -4.445 -9.531 1 98.62 5 TYR B C 1
ATOM 591 O O . TYR B 1 5 ? -5.371 -5.414 -9.891 1 98.62 5 TYR B O 1
ATOM 599 N N . GLN B 1 6 ? -6.621 -3.633 -10.312 1 98.06 6 GLN B N 1
ATOM 600 C CA . GLN B 1 6 ? -6.598 -3.834 -11.758 1 98.06 6 GLN B CA 1
ATOM 601 C C . GLN B 1 6 ? -5.164 -3.926 -12.281 1 98.06 6 GLN B C 1
ATOM 603 O O . GLN B 1 6 ? -4.859 -4.762 -13.133 1 98.06 6 GLN B O 1
ATOM 608 N N . PRO B 1 7 ? -4.27 -3.082 -11.773 1 98.44 7 PRO B N 1
ATOM 609 C CA . PRO B 1 7 ? -2.893 -3.182 -12.266 1 98.44 7 PRO B CA 1
ATOM 610 C C . PRO B 1 7 ? -2.273 -4.555 -12.016 1 98.44 7 PRO B C 1
ATOM 612 O O . PRO B 1 7 ? -1.512 -5.055 -12.844 1 98.44 7 PRO B O 1
ATOM 615 N N . LEU B 1 8 ? -2.582 -5.105 -10.945 1 98.69 8 LEU B N 1
ATOM 616 C CA . LEU B 1 8 ? -2.078 -6.43 -10.609 1 98.69 8 LEU B CA 1
ATOM 617 C C . LEU B 1 8 ? -2.576 -7.477 -11.602 1 98.69 8 LEU B C 1
ATOM 619 O O . LEU B 1 8 ? -1.801 -8.305 -12.07 1 98.69 8 LEU B O 1
ATOM 623 N N . TRP B 1 9 ? -3.867 -7.391 -11.906 1 98.5 9 TRP B N 1
ATOM 624 C CA . TRP B 1 9 ? -4.461 -8.344 -12.836 1 98.5 9 TRP B CA 1
ATOM 625 C C . TRP B 1 9 ? -3.838 -8.211 -14.227 1 98.5 9 TRP B C 1
ATOM 627 O O . TRP B 1 9 ? -3.645 -9.211 -14.922 1 98.5 9 TRP B O 1
ATOM 637 N N . LYS B 1 10 ? -3.541 -7.062 -14.539 1 98.31 10 LYS B N 1
ATOM 638 C CA . LYS B 1 10 ? -2.887 -6.816 -15.82 1 98.31 10 LYS B CA 1
ATOM 639 C C . LYS B 1 10 ? -1.512 -7.477 -15.867 1 98.31 10 LYS B C 1
ATOM 641 O O . LYS B 1 10 ? -1.137 -8.062 -16.891 1 98.31 10 LYS B O 1
ATOM 646 N N . ILE B 1 11 ? -0.716 -7.352 -14.781 1 97.94 11 ILE B N 1
ATOM 647 C CA . ILE B 1 11 ? 0.595 -7.988 -14.695 1 97.94 11 ILE B CA 1
ATOM 648 C C . ILE B 1 11 ? 0.45 -9.5 -14.867 1 97.94 11 ILE B C 1
ATOM 650 O O . ILE B 1 11 ? 1.215 -10.117 -15.609 1 97.94 11 ILE B O 1
ATOM 654 N N . LEU B 1 12 ? -0.514 -10.039 -14.164 1 97.94 12 LEU B N 1
ATOM 655 C CA . LEU B 1 12 ? -0.72 -11.477 -14.242 1 97.94 12 LEU B CA 1
ATOM 656 C C . LEU B 1 12 ? -1.061 -11.906 -15.664 1 97.94 12 LEU B C 1
ATOM 658 O O . LEU B 1 12 ? -0.546 -12.906 -16.156 1 97.94 12 LEU B O 1
ATOM 662 N N . GLU B 1 13 ? -1.935 -11.117 -16.266 1 97.94 13 GLU B N 1
ATOM 663 C CA . GLU B 1 13 ? -2.309 -11.398 -17.641 1 97.94 13 GLU B CA 1
ATOM 664 C C . GLU B 1 13 ? -1.096 -11.336 -18.562 1 97.94 13 GLU B C 1
ATOM 666 O O . GLU B 1 13 ? -0.891 -12.227 -19.391 1 97.94 13 GLU B O 1
ATOM 671 N N . ASP B 1 14 ? -0.311 -10.359 -18.391 1 97.56 14 ASP B N 1
ATOM 672 C CA . ASP B 1 14 ? 0.875 -10.164 -19.219 1 97.56 14 ASP B CA 1
ATOM 673 C C . ASP B 1 14 ? 1.864 -11.312 -19.047 1 97.56 14 ASP B C 1
ATOM 675 O O . ASP B 1 14 ? 2.529 -11.711 -20 1 97.56 14 ASP B O 1
ATOM 679 N N . LYS B 1 15 ? 1.893 -11.812 -17.859 1 97.06 15 LYS B N 1
ATOM 680 C CA . LYS B 1 15 ? 2.834 -12.883 -17.547 1 97.06 15 LYS B CA 1
ATOM 681 C C . LYS B 1 15 ? 2.199 -14.25 -17.75 1 97.06 15 LYS B C 1
ATOM 683 O O . LYS B 1 15 ? 2.824 -15.281 -17.484 1 97.06 15 LYS B O 1
ATOM 688 N N . LYS B 1 16 ? 0.956 -14.242 -18.172 1 97.75 16 LYS B N 1
ATOM 689 C CA . LYS B 1 16 ? 0.176 -15.461 -18.391 1 97.75 16 LYS B CA 1
ATOM 690 C C . LYS B 1 16 ? 0.081 -16.297 -17.109 1 97.75 16 LYS B C 1
ATOM 692 O O . LYS B 1 16 ? 0.277 -17.516 -17.141 1 97.75 16 LYS B O 1
ATOM 697 N N . MET B 1 17 ? -0.162 -15.586 -16.047 1 97.81 17 MET B N 1
ATOM 698 C CA . MET B 1 17 ? -0.322 -16.219 -14.742 1 97.81 17 MET B CA 1
ATOM 699 C C . MET B 1 17 ? -1.77 -16.125 -14.266 1 97.81 17 MET B C 1
ATOM 701 O O . MET B 1 17 ? -2.475 -15.164 -14.586 1 97.81 17 MET B O 1
ATOM 705 N N . LYS B 1 18 ? -2.062 -17.125 -13.469 1 97.69 18 LYS B N 1
ATOM 706 C CA . LYS B 1 18 ? -3.379 -17.125 -12.836 1 97.69 18 LYS B CA 1
ATOM 707 C C . LYS B 1 18 ? -3.283 -16.703 -11.367 1 97.69 18 LYS B C 1
ATOM 709 O O . LYS B 1 18 ? -2.188 -16.656 -10.805 1 97.69 18 LYS B O 1
ATOM 714 N N . LYS B 1 19 ? -4.449 -16.453 -10.812 1 98 19 LYS B N 1
ATOM 715 C CA . LYS B 1 19 ? -4.52 -16.094 -9.398 1 98 19 LYS B CA 1
ATOM 716 C C . LYS B 1 19 ? -3.887 -17.172 -8.523 1 98 19 LYS B C 1
ATOM 718 O O . LYS B 1 19 ? -3.205 -16.859 -7.543 1 98 19 LYS B O 1
ATOM 723 N N . LYS B 1 20 ? -4.09 -18.406 -8.977 1 97.88 20 LYS B N 1
ATOM 724 C CA . LYS B 1 20 ? -3.521 -19.531 -8.234 1 97.88 20 LYS B CA 1
ATOM 725 C C . LYS B 1 20 ? -1.997 -19.469 -8.227 1 97.88 20 LYS B C 1
ATOM 727 O O . LYS B 1 20 ? -1.365 -19.781 -7.215 1 97.88 20 LYS B O 1
ATOM 732 N N . ASP B 1 21 ? -1.43 -19.141 -9.297 1 98.31 21 ASP B N 1
ATOM 733 C CA . ASP B 1 21 ? 0.019 -18.969 -9.383 1 98.31 21 ASP B CA 1
ATOM 734 C C . ASP B 1 21 ? 0.511 -17.891 -8.438 1 98.31 21 ASP B C 1
ATOM 736 O O . ASP B 1 21 ? 1.528 -18.062 -7.762 1 98.31 21 ASP B O 1
ATOM 740 N N . LEU B 1 22 ? -0.197 -16.828 -8.398 1 98.5 22 LEU B N 1
ATOM 741 C CA . LEU B 1 22 ? 0.16 -15.734 -7.504 1 98.5 22 LEU B CA 1
ATOM 742 C C . LEU B 1 22 ? 0.18 -16.203 -6.051 1 98.5 22 LEU B C 1
ATOM 744 O O . LEU B 1 22 ? 1.093 -15.859 -5.297 1 98.5 22 LEU B O 1
ATOM 748 N N . ILE B 1 23 ? -0.844 -16.938 -5.703 1 98.62 23 ILE B N 1
ATOM 749 C CA . ILE B 1 23 ? -0.985 -17.453 -4.344 1 98.62 23 ILE B CA 1
ATOM 750 C C . ILE B 1 23 ? 0.263 -18.25 -3.963 1 98.62 23 ILE B C 1
ATOM 752 O O . ILE B 1 23 ? 0.806 -18.078 -2.869 1 98.62 23 ILE B O 1
ATOM 756 N N . GLU B 1 24 ? 0.727 -19 -4.883 1 98.31 24 GLU B N 1
ATOM 757 C CA . GLU B 1 24 ? 1.878 -19.875 -4.648 1 98.31 24 GLU B CA 1
ATOM 758 C C . GLU B 1 24 ? 3.174 -19.062 -4.605 1 98.31 24 GLU B C 1
ATOM 760 O O . GLU B 1 24 ? 3.961 -19.188 -3.666 1 98.31 24 GLU B O 1
ATOM 765 N N . ILE B 1 25 ? 3.352 -18.188 -5.512 1 97.81 25 ILE B N 1
ATOM 766 C CA . ILE B 1 25 ? 4.648 -17.531 -5.645 1 97.81 25 ILE B CA 1
ATOM 767 C C . ILE B 1 25 ? 4.789 -16.438 -4.59 1 97.81 25 ILE B C 1
ATOM 769 O O . ILE B 1 25 ? 5.895 -16.141 -4.137 1 97.81 25 ILE B O 1
ATOM 773 N N . ALA B 1 26 ? 3.693 -15.789 -4.254 1 98.19 26 ALA B N 1
ATOM 774 C CA . ALA B 1 26 ? 3.74 -14.711 -3.266 1 98.19 26 ALA B CA 1
ATOM 775 C C . ALA B 1 26 ? 3.504 -15.25 -1.858 1 98.19 26 ALA B C 1
ATOM 777 O O . ALA B 1 26 ? 3.686 -14.531 -0.873 1 98.19 26 ALA B O 1
ATOM 778 N N . ASN B 1 27 ? 3.115 -16.484 -1.807 1 98.5 27 ASN B N 1
ATOM 779 C CA . ASN B 1 27 ? 2.844 -17.109 -0.52 1 98.5 27 ASN B CA 1
ATOM 780 C C . ASN B 1 27 ? 1.801 -16.328 0.278 1 98.5 27 ASN B C 1
ATOM 782 O O . ASN B 1 27 ? 2.037 -15.984 1.435 1 98.5 27 ASN B O 1
ATOM 786 N N . ILE B 1 28 ? 0.677 -16.125 -0.313 1 98.38 28 ILE B N 1
ATOM 787 C CA . ILE B 1 28 ? -0.458 -15.461 0.322 1 98.38 28 ILE B CA 1
ATOM 788 C C . ILE B 1 28 ? -1.674 -16.375 0.294 1 98.38 28 ILE B C 1
ATOM 790 O O . ILE B 1 28 ? -1.686 -17.391 -0.426 1 98.38 28 ILE B O 1
ATOM 794 N N . SER B 1 29 ? -2.609 -16.031 1.084 1 98.38 29 SER B N 1
ATOM 795 C CA . SER B 1 29 ? -3.779 -16.906 1.187 1 98.38 29 SER B CA 1
ATOM 796 C C . SER B 1 29 ? -4.762 -16.641 0.047 1 98.38 29 SER B C 1
ATOM 798 O O . SER B 1 29 ? -4.785 -15.547 -0.52 1 98.38 29 SER B O 1
ATOM 800 N N . GLU B 1 30 ? -5.59 -17.688 -0.148 1 98.12 30 GLU B N 1
ATOM 801 C CA . GLU B 1 30 ? -6.66 -17.547 -1.127 1 98.12 30 GLU B CA 1
ATOM 802 C C . GLU B 1 30 ? -7.609 -16.422 -0.745 1 98.12 30 GLU B C 1
ATOM 804 O O . GLU B 1 30 ? -8.117 -15.703 -1.614 1 98.12 30 GLU B O 1
ATOM 809 N N . ASN B 1 31 ? -7.781 -16.344 0.55 1 98.44 31 ASN B N 1
ATOM 810 C CA . ASN B 1 31 ? -8.656 -15.289 1.043 1 98.44 31 ASN B CA 1
ATOM 811 C C . ASN B 1 31 ? -8.109 -13.906 0.701 1 98.44 31 ASN B C 1
ATOM 813 O O . ASN B 1 31 ? -8.867 -12.984 0.412 1 98.44 31 ASN B O 1
ATOM 817 N N . CYS B 1 32 ? -6.852 -13.742 0.74 1 98.69 32 CYS B N 1
ATOM 818 C CA . CYS B 1 32 ? -6.207 -12.484 0.381 1 98.69 32 CYS B CA 1
ATOM 819 C C . CYS B 1 32 ? -6.5 -12.117 -1.069 1 98.69 32 CYS B C 1
ATOM 821 O O . CYS B 1 32 ? -6.938 -11 -1.355 1 98.69 32 CYS B O 1
ATOM 823 N N . VAL B 1 33 ? -6.332 -13.086 -1.951 1 98.62 33 VAL B N 1
ATOM 824 C CA . VAL B 1 33 ? -6.559 -12.867 -3.377 1 98.62 33 VAL B CA 1
ATOM 825 C C . VAL B 1 33 ? -8.039 -12.586 -3.629 1 98.62 33 VAL B C 1
ATOM 827 O O . VAL B 1 33 ? -8.383 -11.703 -4.422 1 98.62 33 VAL B O 1
ATOM 830 N N . ALA B 1 34 ? -8.875 -13.328 -2.938 1 98.5 34 ALA B N 1
ATOM 831 C CA . ALA B 1 34 ? -10.312 -13.094 -3.057 1 98.5 34 ALA B CA 1
ATOM 832 C C . ALA B 1 34 ? -10.672 -11.664 -2.646 1 98.5 34 ALA B C 1
ATOM 834 O O . ALA B 1 34 ? -11.469 -11 -3.314 1 98.5 34 ALA B O 1
ATOM 835 N N . ASN B 1 35 ? -10.094 -11.266 -1.57 1 98.44 35 ASN B N 1
ATOM 836 C CA . ASN B 1 35 ? -10.32 -9.898 -1.101 1 98.44 35 ASN B CA 1
ATOM 837 C C . ASN B 1 35 ? -9.883 -8.867 -2.137 1 98.44 35 ASN B C 1
ATOM 839 O O . ASN B 1 35 ? -10.57 -7.871 -2.355 1 98.44 35 ASN B O 1
ATOM 843 N N . MET B 1 36 ? -8.812 -9.086 -2.785 1 98.5 36 MET B N 1
ATOM 844 C CA . ME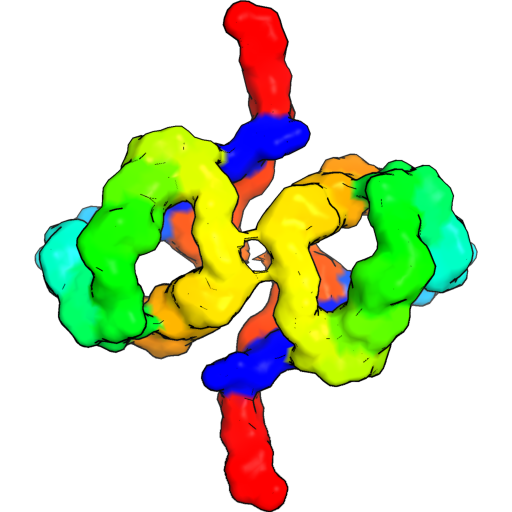T B 1 36 ? -8.344 -8.195 -3.838 1 98.5 36 MET B CA 1
ATOM 845 C C . MET B 1 36 ? -9.32 -8.172 -5.008 1 98.5 36 MET B C 1
ATOM 847 O O . MET B 1 36 ? -9.594 -7.109 -5.574 1 98.5 36 MET B O 1
ATOM 851 N N . GLY B 1 37 ? -9.758 -9.359 -5.32 1 97.81 37 GLY B N 1
ATOM 852 C CA . GLY B 1 37 ? -10.75 -9.445 -6.383 1 97.81 37 GLY B CA 1
ATOM 853 C C . GLY B 1 37 ? -11.992 -8.617 -6.109 1 97.81 37 GLY B C 1
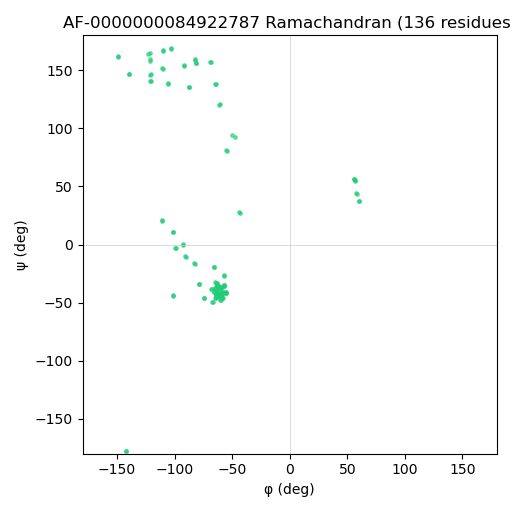ATOM 854 O O . GLY B 1 37 ? -12.648 -8.141 -7.043 1 97.81 37 GLY B O 1
ATOM 855 N N . ASN B 1 38 ? -12.25 -8.406 -4.844 1 97.69 38 ASN B N 1
ATOM 856 C CA . ASN B 1 38 ? -13.414 -7.629 -4.438 1 97.69 38 ASN B CA 1
ATOM 857 C C . ASN B 1 38 ? -13.031 -6.207 -4.043 1 97.69 38 ASN B C 1
ATOM 859 O O . ASN B 1 38 ? -13.805 -5.504 -3.396 1 97.69 38 ASN B O 1
ATOM 863 N N . ASN B 1 39 ? -11.859 -5.848 -4.316 1 97.38 39 ASN B N 1
ATOM 864 C CA . ASN B 1 39 ? -11.32 -4.516 -4.078 1 97.38 39 ASN B CA 1
ATOM 865 C C . ASN B 1 39 ? -11.375 -4.145 -2.598 1 97.38 39 ASN B C 1
ATOM 867 O O . ASN B 1 39 ? -11.734 -3.023 -2.246 1 97.38 39 ASN B O 1
ATOM 871 N N . LYS B 1 40 ? -11.117 -5.164 -1.806 1 97.69 40 LYS B N 1
ATOM 872 C CA . LYS B 1 40 ? -10.969 -4.93 -0.371 1 97.69 40 LYS B CA 1
ATOM 873 C C . LYS B 1 40 ? -9.508 -4.676 -0.004 1 97.69 40 LYS B C 1
ATOM 875 O O . LYS B 1 40 ? -8.602 -5.133 -0.697 1 97.69 40 LYS B O 1
ATOM 880 N N . TYR B 1 41 ? -9.422 -3.955 1.084 1 97.94 41 TYR B N 1
ATOM 881 C CA . TYR B 1 41 ? -8.07 -3.719 1.583 1 97.94 41 TYR B CA 1
ATOM 882 C C . TYR B 1 41 ? -7.406 -5.023 2.004 1 97.94 41 TYR B C 1
ATOM 884 O O . TYR B 1 41 ? -8.047 -5.887 2.607 1 97.94 41 TYR B O 1
ATOM 892 N N . VAL B 1 42 ? -6.16 -5.09 1.638 1 98 42 VAL B N 1
ATOM 893 C CA . VAL B 1 42 ? -5.324 -6.195 2.094 1 98 42 VAL B CA 1
ATOM 894 C C . VAL B 1 42 ? -4.125 -5.648 2.867 1 98 42 VAL B C 1
ATOM 896 O O . VAL B 1 42 ? -3.771 -4.477 2.732 1 98 42 VAL B O 1
ATOM 899 N N . SER B 1 43 ? -3.537 -6.5 3.705 1 97.62 43 SER B N 1
ATOM 900 C CA . SER B 1 43 ? -2.477 -6.039 4.594 1 97.62 43 SER B CA 1
ATOM 901 C C . SER B 1 43 ? -1.224 -5.664 3.809 1 97.62 43 SER B C 1
ATOM 903 O O . SER B 1 43 ? -0.938 -6.258 2.766 1 97.62 43 SER B O 1
ATOM 905 N N . MET B 1 44 ? -0.443 -4.812 4.457 1 98.06 44 MET B N 1
ATOM 906 C CA . MET B 1 44 ? 0.813 -4.371 3.857 1 98.06 44 MET B CA 1
ATOM 907 C C . MET B 1 44 ? 1.779 -5.543 3.699 1 98.06 44 MET B C 1
ATOM 909 O O . MET B 1 44 ? 2.555 -5.586 2.742 1 98.06 44 MET B O 1
ATOM 913 N N . ALA B 1 45 ? 1.709 -6.434 4.59 1 97.56 45 ALA B N 1
ATOM 914 C CA . ALA B 1 45 ? 2.568 -7.613 4.523 1 97.56 45 ALA B CA 1
ATOM 915 C C . ALA B 1 45 ? 2.309 -8.406 3.246 1 97.56 45 ALA B C 1
ATOM 917 O O . ALA B 1 45 ? 3.248 -8.82 2.561 1 97.56 45 ALA B O 1
ATOM 918 N N . ASN B 1 46 ? 1.075 -8.562 2.938 1 98.31 46 ASN B N 1
ATOM 919 C CA . ASN B 1 46 ? 0.717 -9.297 1.731 1 98.31 46 ASN B CA 1
ATOM 920 C C . ASN B 1 46 ? 1.125 -8.547 0.469 1 98.31 46 ASN B C 1
ATOM 922 O O . ASN B 1 46 ? 1.608 -9.148 -0.491 1 98.31 46 ASN B O 1
ATOM 926 N N . ILE B 1 47 ? 0.967 -7.297 0.533 1 98.56 47 ILE B N 1
ATOM 927 C CA . ILE B 1 47 ? 1.374 -6.469 -0.597 1 98.56 47 ILE B CA 1
ATOM 928 C C . ILE B 1 47 ? 2.883 -6.578 -0.801 1 98.56 47 ILE B C 1
ATOM 930 O O . ILE B 1 47 ? 3.355 -6.688 -1.936 1 98.56 47 ILE B O 1
ATOM 934 N N . SER B 1 48 ? 3.557 -6.555 0.294 1 97.94 48 SER B N 1
ATOM 935 C CA . SER B 1 48 ? 5.008 -6.688 0.237 1 97.94 48 SER B CA 1
ATOM 936 C C . SER B 1 48 ? 5.414 -8.008 -0.414 1 97.94 48 SER B C 1
ATOM 938 O O . SER B 1 48 ? 6.316 -8.031 -1.258 1 97.94 48 SER B O 1
ATOM 940 N N . ARG B 1 49 ? 4.754 -9.055 -0.086 1 97.75 49 ARG B N 1
ATOM 941 C CA . ARG B 1 49 ? 5.051 -10.367 -0.646 1 97.75 49 ARG B CA 1
ATOM 942 C C . ARG B 1 49 ? 4.789 -10.391 -2.148 1 97.75 49 ARG B C 1
ATOM 944 O O . ARG B 1 49 ? 5.555 -10.992 -2.906 1 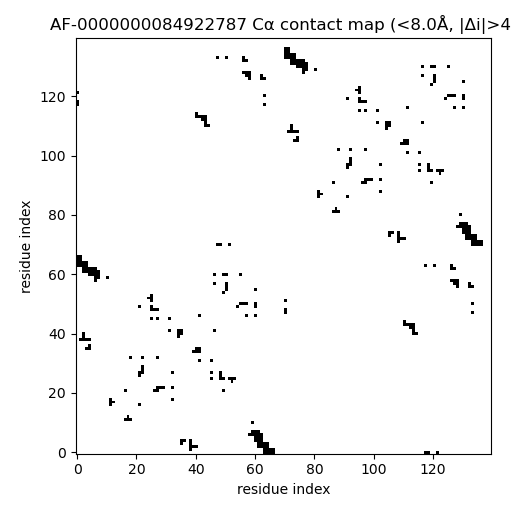97.75 49 ARG B O 1
ATOM 951 N N . ILE B 1 50 ? 3.771 -9.766 -2.521 1 98.44 50 ILE B N 1
ATOM 952 C CA . ILE B 1 50 ? 3.398 -9.742 -3.932 1 98.44 50 ILE B CA 1
ATOM 953 C C . ILE B 1 50 ? 4.445 -8.961 -4.727 1 98.44 50 ILE B C 1
ATOM 955 O O . ILE B 1 50 ? 4.91 -9.422 -5.77 1 98.44 50 ILE B O 1
ATOM 959 N N . CYS B 1 51 ? 4.762 -7.789 -4.242 1 98.25 51 CYS B N 1
ATOM 960 C CA . CYS B 1 51 ? 5.77 -6.973 -4.91 1 98.25 51 CYS B CA 1
ATOM 961 C C . CYS B 1 51 ? 7.086 -7.727 -5.039 1 98.25 51 CYS B C 1
ATOM 963 O O . CYS B 1 51 ? 7.77 -7.625 -6.059 1 98.25 51 CYS B O 1
ATOM 965 N N . GLU B 1 52 ? 7.434 -8.43 -3.988 1 97.38 52 GLU B N 1
ATOM 966 C CA . GLU B 1 52 ? 8.664 -9.211 -4.012 1 97.38 52 GLU B CA 1
ATOM 967 C C . GLU B 1 52 ? 8.586 -10.328 -5.047 1 97.38 52 GLU B C 1
ATOM 969 O O . GLU B 1 52 ? 9.508 -10.5 -5.848 1 97.38 52 GLU B O 1
ATOM 974 N N . ALA B 1 53 ? 7.508 -11.016 -5.062 1 97.44 53 ALA B N 1
ATOM 975 C CA . ALA B 1 53 ? 7.328 -12.172 -5.934 1 97.44 53 ALA B CA 1
ATOM 976 C C . ALA B 1 53 ? 7.336 -11.766 -7.402 1 97.44 53 ALA B C 1
ATOM 978 O O . ALA B 1 53 ? 7.879 -12.477 -8.25 1 97.44 53 ALA B O 1
ATOM 979 N N . LEU B 1 54 ? 6.75 -10.641 -7.633 1 97.5 54 LEU B N 1
ATOM 980 C CA . LEU B 1 54 ? 6.578 -10.211 -9.016 1 97.5 54 LEU B CA 1
ATOM 981 C C . LEU B 1 54 ? 7.652 -9.203 -9.406 1 97.5 54 LEU B C 1
ATOM 983 O O . LEU B 1 54 ? 7.672 -8.727 -10.547 1 97.5 54 LEU B O 1
ATOM 987 N N . GLU B 1 55 ? 8.453 -8.883 -8.43 1 96.25 55 GLU B N 1
ATOM 988 C CA . GLU B 1 55 ? 9.523 -7.914 -8.656 1 96.25 55 GLU B CA 1
ATOM 989 C C . GLU B 1 55 ? 8.977 -6.598 -9.203 1 96.25 55 GLU B C 1
ATOM 991 O O . GLU B 1 55 ? 9.453 -6.098 -10.219 1 96.25 55 GLU B O 1
ATOM 996 N N . CYS B 1 56 ? 8.094 -6.047 -8.477 1 97.56 56 CYS B N 1
ATOM 997 C CA . CYS B 1 56 ? 7.406 -4.84 -8.914 1 97.56 56 CYS B CA 1
ATOM 998 C C . CYS B 1 56 ? 7.164 -3.896 -7.742 1 97.56 56 CYS B C 1
ATOM 1000 O O . CYS B 1 56 ? 7.637 -4.145 -6.633 1 97.56 56 CYS B O 1
ATOM 1002 N N . THR B 1 57 ? 6.492 -2.764 -8.008 1 97.88 57 THR B N 1
ATOM 1003 C CA . THR B 1 57 ? 6.238 -1.739 -7.004 1 97.88 57 THR B CA 1
ATOM 1004 C C . THR B 1 57 ? 4.758 -1.694 -6.637 1 97.88 57 THR B C 1
ATOM 1006 O O . THR B 1 57 ? 3.928 -2.307 -7.309 1 97.88 57 THR B O 1
ATOM 1009 N N . PRO B 1 58 ? 4.402 -0.999 -5.543 1 98.56 58 PRO B N 1
ATOM 1010 C CA . PRO B 1 58 ? 3.002 -0.934 -5.121 1 98.56 58 PRO B CA 1
ATOM 1011 C C . PRO B 1 58 ? 2.084 -0.381 -6.211 1 98.56 58 PRO B C 1
ATOM 1013 O O . PRO B 1 58 ? 0.963 -0.865 -6.383 1 98.56 58 PRO B O 1
ATOM 1016 N N . ASN B 1 59 ? 2.562 0.529 -6.973 1 98.5 59 ASN B N 1
ATOM 1017 C CA . ASN B 1 59 ? 1.752 1.096 -8.047 1 98.5 59 ASN B CA 1
ATOM 1018 C C . ASN B 1 59 ? 1.434 0.057 -9.117 1 98.5 59 ASN B C 1
ATOM 1020 O O . ASN B 1 59 ? 0.49 0.226 -9.891 1 98.5 59 ASN B O 1
ATOM 1024 N N . ASP B 1 60 ? 2.207 -0.996 -9.148 1 98.25 60 ASP B N 1
ATOM 1025 C CA . ASP B 1 60 ? 1.958 -2.092 -10.078 1 98.25 60 ASP B CA 1
ATOM 1026 C C . ASP B 1 60 ? 0.9 -3.047 -9.531 1 98.25 60 ASP B C 1
ATOM 1028 O O . ASP B 1 60 ? 0.351 -3.863 -10.273 1 98.25 60 ASP B O 1
ATOM 1032 N N . VAL B 1 61 ? 0.667 -2.93 -8.266 1 98.56 61 VAL B N 1
ATOM 1033 C CA . VAL B 1 61 ? -0.206 -3.896 -7.609 1 98.56 61 VAL B CA 1
ATOM 1034 C C . VAL B 1 61 ? -1.594 -3.293 -7.414 1 98.56 61 VAL B C 1
ATOM 1036 O O . VAL B 1 61 ? -2.605 -3.957 -7.641 1 98.56 61 VAL B O 1
ATOM 1039 N N . PHE B 1 62 ? -1.617 -2.027 -6.969 1 98.56 62 PHE B N 1
ATOM 1040 C CA . PHE B 1 62 ? -2.918 -1.435 -6.68 1 98.56 62 PHE B CA 1
ATOM 1041 C C . PHE B 1 62 ? -2.895 0.069 -6.926 1 98.56 62 PHE B C 1
ATOM 1043 O O . PHE B 1 62 ? -1.824 0.669 -7.039 1 98.56 62 PHE B O 1
ATOM 1050 N N . GLN B 1 63 ? -4.113 0.622 -7.059 1 97.94 63 GLN B N 1
ATOM 1051 C CA . GLN B 1 63 ? -4.32 2.064 -7.137 1 97.94 63 GLN B CA 1
ATOM 1052 C C . GLN B 1 63 ? -5.547 2.486 -6.332 1 97.94 63 GLN B C 1
ATOM 1054 O O . GLN B 1 63 ? -6.516 1.73 -6.223 1 97.94 63 GLN B O 1
ATOM 1059 N N . PHE B 1 64 ? -5.422 3.693 -5.77 1 97.56 64 PHE B N 1
ATOM 1060 C CA . PHE B 1 64 ? -6.586 4.254 -5.102 1 97.56 64 PHE B CA 1
ATOM 1061 C C . PHE B 1 64 ? -7.457 5.023 -6.086 1 97.56 64 PHE B C 1
ATOM 1063 O O . PHE B 1 64 ? -6.945 5.734 -6.953 1 97.56 64 PHE B O 1
ATOM 1070 N N . CYS B 1 65 ? -8.789 4.789 -5.969 1 93.69 65 CYS B N 1
ATOM 1071 C CA . CYS B 1 65 ? -9.742 5.457 -6.848 1 93.69 65 CYS B CA 1
ATOM 1072 C C . CYS B 1 65 ? -10.75 6.273 -6.043 1 93.69 65 CYS B C 1
ATOM 1074 O O . CYS B 1 65 ? -11.078 5.918 -4.91 1 93.69 65 CYS B O 1
ATOM 1076 N N . ALA B 1 66 ? -11.148 7.375 -6.617 1 86.81 66 ALA B N 1
ATOM 1077 C CA . ALA B 1 66 ? -12.156 8.211 -5.961 1 86.81 66 ALA B CA 1
ATOM 1078 C C . ALA B 1 66 ? -13.469 7.449 -5.777 1 86.81 66 ALA B C 1
ATOM 1080 O O . ALA B 1 66 ? -13.828 6.613 -6.609 1 86.81 66 ALA B O 1
ATOM 1081 N N . SER B 1 67 ? -13.93 7.273 -4.535 1 75.69 67 SER B N 1
ATOM 1082 C CA . SER B 1 67 ? -15.188 6.574 -4.297 1 75.69 67 SER B CA 1
ATOM 1083 C C . SER B 1 67 ? -16.297 7.094 -5.211 1 75.69 67 SER B C 1
ATOM 1085 O O . SER B 1 67 ? -16.5 8.305 -5.324 1 75.69 67 SER B O 1
ATOM 1087 N N . ASP B 1 68 ? -16.422 6.445 -6.293 1 58.78 68 ASP B N 1
ATOM 1088 C CA . ASP B 1 68 ? -17.578 6.848 -7.078 1 58.78 68 ASP B CA 1
ATOM 1089 C C . ASP B 1 68 ? -18.859 6.773 -6.246 1 58.78 68 ASP B C 1
ATOM 1091 O O . ASP B 1 68 ? -19.188 5.727 -5.676 1 58.78 68 ASP B O 1
ATOM 1095 N N . LYS B 1 69 ? -19.141 7.758 -5.422 1 51.88 69 LYS B N 1
ATOM 1096 C CA . LYS B 1 69 ? -20.5 7.879 -4.883 1 51.88 69 LYS B CA 1
ATOM 1097 C C . LYS B 1 69 ? -21.547 7.645 -5.973 1 51.88 69 LYS B C 1
ATOM 1099 O O . LYS B 1 69 ? -22.719 7.973 -5.793 1 51.88 69 LYS B O 1
ATOM 1104 N N . ARG B 1 70 ? -21.359 6.918 -7.012 1 37.41 70 ARG B N 1
ATOM 1105 C CA . ARG B 1 70 ? -22.641 6.824 -7.723 1 37.41 70 ARG B CA 1
ATOM 1106 C C . ARG B 1 70 ? -23.625 5.945 -6.965 1 37.41 70 ARG B C 1
ATOM 1108 O O . ARG B 1 70 ? -23.25 4.906 -6.414 1 37.41 70 ARG B O 1
#

InterPro domains:
  IPR001387 Cro/C1-type, helix-turn-helix domain [PF13443] (8-64)
  IPR010982 Lambda repressor-like, DNA-binding domain superfamily [G3DSA:1.10.260.40] (4-69)
  IPR010982 Lambda repressor-like, DNA-binding domain superfamily [SSF47413] (8-64)

Organism: Filifactor alocis (strain ATCC 35896 / CCUG 47790 / D40 B5) (NCBI:txid546269)

Radius of gyration: 15.28 Å; Cα contacts (8 Å, |Δi|>4): 194; chains: 2; bounding box: 46×42×36 Å

Nearest PDB structures (foldseek):
  3tys-assembly1_A  TM=9.586E-01  e=3.194E-06  Enterococcus faecalis
  2cro-assembly1_A  TM=8.161E-01  e=2.340E-02  Phage 434
  1r69-assembly1_A  TM=8.131E-01  e=6.896E-02  Phage 434
  1pra-assembly1_A  TM=8.333E-01  e=1.147E-01  Phage 434
  4pu8-assembly1_B  TM=7.907E-01  e=8.893E-02  Shewanella oneidensis MR-1

Sequence (140 aa):
MNVSYQPLWKILEDKKMKKKDLIEIANISENCVANMGNNKYVSMANISRICEALECTPNDVFQFCASDKRMNVSYQPLWKILEDKKMKKKDLIEIANISENCVANMGNNKYVSMANISRICEALECTPNDVFQFCASDKR

Secondary structure (DSSP, 8-state):
-EEE-HHHHHHHHHTT--HHHHHHHHT--HHHHHHHHTT----HHHHHHHHHHHT--HHHH-EEE-----/-EEE-HHHHHHHHHTT--HHHHHHHHT--HHHHHHHHTT----HHHHHHHHHHHT--HHHH-EEE-----

Foldseek 3Di:
DFKAFVLVVVLCVVVVHDLVRLCVQLVHDPVQSVCNVVRHDDDPSSLVSSCVSSVHDSVSGMDDDDPPPD/DFKAFVLVVVLCVVVVHDPVRLCVQLVHDPVQSVCNVVRHDDDPSSLVSSCVSSVHDSVSGMDDDDPPPD

pLDDT: mean 95.09, std 10.54, range [36.47, 98.69]